Protein AF-A0A210VIX6-F1 (afdb_monomer)

Secondary structure (DSSP, 8-state):
-------HHHHHHHHHHHTTS--S-EEE--TT--SS-PEEEETTEEEPPTT--HHHHHHHHHHHHTT-S-EEE--GGGS-HHHHHHHHHHHTT--HHHHHHHTTS-HHHHHHHHHHHHHHTT-TTS-HHHHHHHHHHHHHHHHHTS-HHHHHHHHHHHHHHHHHHHHHHHH-

Mean predicted aligned error: 4.29 Å

Organism: Klebsiella pneumoniae (NCBI:txid573)

Structure (mmCIF, N/CA/C/O backbone):
data_AF-A0A210VIX6-F1
#
_entry.id   AF-A0A210VIX6-F1
#
loop_
_atom_site.group_PDB
_atom_site.id
_atom_site.type_symbol
_atom_site.label_atom_id
_atom_site.label_alt_id
_atom_site.label_comp_id
_atom_site.label_asym_id
_atom_site.label_entity_id
_atom_site.label_seq_id
_atom_site.pdbx_PDB_ins_code
_atom_site.Cartn_x
_atom_site.Cartn_y
_atom_site.Cartn_z
_atom_site.occupancy
_atom_site.B_iso_or_equiv
_atom_site.auth_seq_id
_atom_site.auth_comp_id
_atom_site.auth_asym_id
_atom_site.auth_atom_id
_atom_site.pdbx_PDB_model_num
ATOM 1 N N . MET A 1 1 ? -19.260 -2.501 14.050 1.00 70.94 1 MET A N 1
ATOM 2 C CA . MET A 1 1 ? -19.324 -3.777 13.305 1.00 70.94 1 MET A CA 1
ATOM 3 C C . MET A 1 1 ? -17.903 -4.255 13.064 1.00 70.94 1 MET A C 1
ATOM 5 O O . MET A 1 1 ? -17.103 -3.461 12.588 1.00 70.94 1 MET A O 1
ATOM 9 N N . ILE A 1 2 ? -17.584 -5.499 13.425 1.00 79.56 2 ILE A N 1
ATOM 10 C CA . ILE A 1 2 ? -16.277 -6.121 13.167 1.00 79.56 2 ILE A CA 1
ATOM 11 C C . ILE A 1 2 ? -16.499 -7.191 12.098 1.00 79.56 2 ILE A C 1
ATOM 13 O O . ILE A 1 2 ? -17.392 -8.019 12.250 1.00 79.56 2 ILE A O 1
ATOM 17 N N . ILE A 1 3 ? -15.719 -7.157 11.018 1.00 83.38 3 ILE A N 1
ATOM 18 C CA . ILE A 1 3 ? -15.785 -8.149 9.939 1.00 83.38 3 ILE A CA 1
ATOM 19 C C . ILE A 1 3 ? -14.384 -8.726 9.746 1.00 83.38 3 ILE A C 1
ATOM 21 O O . ILE A 1 3 ? -13.439 -7.980 9.499 1.00 83.38 3 ILE A O 1
ATOM 25 N N . SER A 1 4 ? -14.261 -10.050 9.831 1.00 85.44 4 SER A N 1
ATOM 26 C CA . SER A 1 4 ? -13.036 -10.773 9.479 1.00 85.44 4 SER A CA 1
ATOM 27 C C . SER A 1 4 ? -13.153 -11.317 8.058 1.00 85.44 4 SER A C 1
ATOM 29 O O . SER A 1 4 ? -14.137 -11.977 7.726 1.00 85.44 4 SER A O 1
ATOM 31 N N . ILE A 1 5 ? -12.176 -11.015 7.199 1.00 87.94 5 ILE A N 1
ATOM 32 C CA . ILE A 1 5 ? -12.209 -11.366 5.774 1.00 87.94 5 ILE A CA 1
ATOM 33 C C . ILE A 1 5 ? -10.866 -11.973 5.373 1.00 87.94 5 ILE A C 1
ATOM 35 O O . ILE A 1 5 ? -9.847 -11.287 5.362 1.00 87.94 5 ILE A O 1
ATOM 39 N N . ALA A 1 6 ? -10.868 -13.252 4.991 1.00 87.62 6 ALA A N 1
ATOM 40 C CA . ALA A 1 6 ? -9.658 -13.941 4.539 1.00 87.62 6 ALA A CA 1
ATOM 41 C C . ALA A 1 6 ? -9.309 -13.638 3.069 1.00 87.62 6 ALA A C 1
ATOM 43 O O . ALA A 1 6 ? -8.138 -13.588 2.694 1.00 87.62 6 ALA A O 1
ATOM 44 N N . ASN A 1 7 ? -10.320 -13.436 2.216 1.00 90.62 7 ASN A N 1
ATOM 45 C CA . ASN A 1 7 ? -10.118 -13.198 0.790 1.00 90.62 7 ASN A CA 1
ATOM 46 C C . ASN A 1 7 ? -9.824 -11.715 0.505 1.00 90.62 7 ASN A C 1
ATOM 48 O O . ASN A 1 7 ? -10.633 -10.835 0.801 1.00 90.62 7 ASN A O 1
ATOM 52 N N . LYS A 1 8 ? -8.680 -11.447 -0.132 1.00 85.94 8 LYS A N 1
ATOM 53 C CA . LYS A 1 8 ? -8.229 -10.092 -0.472 1.00 85.94 8 LYS A CA 1
ATOM 54 C C . LYS A 1 8 ? -9.222 -9.330 -1.357 1.00 85.94 8 LYS A C 1
ATOM 56 O O . LYS A 1 8 ? -9.481 -8.162 -1.089 1.00 85.94 8 LYS A O 1
ATOM 61 N N . ASP A 1 9 ? -9.761 -9.951 -2.401 1.00 87.81 9 ASP A N 1
ATOM 62 C CA . ASP A 1 9 ? -10.637 -9.263 -3.358 1.00 87.81 9 ASP A CA 1
ATOM 63 C C . ASP A 1 9 ? -11.981 -8.906 -2.720 1.00 87.81 9 ASP A C 1
ATOM 65 O O . ASP A 1 9 ? -12.507 -7.814 -2.936 1.00 87.81 9 ASP A O 1
ATOM 69 N N . VAL A 1 10 ? -12.509 -9.796 -1.875 1.00 91.44 10 VAL A N 1
ATOM 70 C CA . VAL A 1 10 ? -13.698 -9.523 -1.056 1.00 91.44 10 VAL A CA 1
ATOM 71 C C . VAL A 1 10 ? -13.421 -8.387 -0.072 1.00 91.44 10 VAL A C 1
ATOM 73 O O . VAL A 1 10 ? -14.226 -7.463 0.024 1.00 91.44 10 VAL A O 1
ATOM 76 N N . MET A 1 11 ? -12.264 -8.403 0.600 1.00 91.31 11 MET A N 1
ATOM 77 C CA . MET A 1 11 ? -11.857 -7.337 1.521 1.00 91.31 11 MET A CA 1
ATOM 78 C C . MET A 1 11 ? -11.802 -5.980 0.818 1.00 91.31 11 MET A C 1
ATOM 80 O O . MET A 1 11 ? -12.365 -5.014 1.323 1.00 91.31 11 MET A O 1
ATOM 84 N N . LEU A 1 12 ? -11.204 -5.910 -0.374 1.00 90.31 12 LEU A N 1
ATOM 85 C CA . LEU A 1 12 ? -11.114 -4.668 -1.143 1.00 90.31 12 LEU A CA 1
ATOM 86 C C . LEU A 1 12 ? -12.480 -4.164 -1.617 1.00 90.31 12 LEU A C 1
ATOM 88 O O . LEU A 1 12 ? -12.711 -2.957 -1.599 1.00 90.31 12 LEU A O 1
ATOM 92 N N . LYS A 1 13 ? -13.388 -5.064 -2.018 1.00 90.62 13 LYS A N 1
ATOM 93 C CA . LYS A 1 13 ? -14.766 -4.695 -2.374 1.00 90.62 13 LYS A CA 1
ATOM 94 C C . LYS A 1 13 ? -15.498 -4.105 -1.173 1.00 90.62 13 LYS A C 1
ATOM 96 O O . LYS A 1 13 ? -16.035 -3.009 -1.279 1.00 90.62 13 LYS A O 1
ATOM 101 N N . ILE A 1 14 ? -15.464 -4.792 -0.029 1.00 91.75 14 ILE A N 1
ATOM 102 C CA . ILE A 1 14 ? -16.115 -4.326 1.203 1.00 91.75 14 ILE A CA 1
ATOM 103 C C . ILE A 1 14 ? -15.521 -2.990 1.645 1.00 91.75 14 ILE A C 1
ATOM 105 O O . ILE A 1 14 ? -16.268 -2.045 1.876 1.00 91.75 14 ILE A O 1
ATOM 109 N N . LEU A 1 15 ? -14.192 -2.873 1.693 1.00 92.19 15 LEU A N 1
ATOM 110 C CA . LEU A 1 15 ? -13.522 -1.622 2.036 1.00 92.19 15 LEU A CA 1
ATOM 111 C C . LEU A 1 15 ? -13.936 -0.491 1.088 1.00 92.19 15 LEU A C 1
ATOM 113 O O . LEU A 1 15 ? -14.260 0.600 1.542 1.00 92.19 15 LEU A O 1
ATOM 117 N N . GLY A 1 16 ? -13.979 -0.764 -0.217 1.00 90.62 16 GLY A N 1
ATOM 118 C CA . GLY A 1 16 ? -14.409 0.195 -1.228 1.00 90.62 16 GLY A CA 1
ATOM 119 C C . GLY A 1 16 ? -15.848 0.679 -1.051 1.00 90.62 16 GLY A C 1
ATOM 120 O O . GLY A 1 16 ? -16.105 1.855 -1.289 1.00 90.62 16 GLY A O 1
ATOM 121 N N . GLU A 1 17 ? -16.777 -0.183 -0.633 1.00 90.50 17 GLU A N 1
ATOM 122 C CA . GLU A 1 17 ? -18.155 0.225 -0.328 1.00 90.50 17 GLU A CA 1
ATOM 123 C C . GLU A 1 17 ? -18.245 0.995 0.994 1.00 90.50 17 GLU A C 1
ATOM 125 O O . GLU A 1 17 ? -18.857 2.059 1.038 1.00 90.50 17 GLU A O 1
ATOM 130 N N . VAL A 1 18 ? -17.569 0.529 2.048 1.00 91.44 18 VAL A N 1
ATOM 131 C CA . VAL A 1 18 ? -17.540 1.212 3.353 1.00 91.44 18 VAL A CA 1
ATOM 132 C C . VAL A 1 18 ? -16.924 2.610 3.233 1.00 91.44 18 VAL A C 1
ATOM 134 O O . VAL A 1 18 ? -17.417 3.548 3.849 1.00 91.44 18 VAL A O 1
ATOM 137 N N . MET A 1 19 ? -15.893 2.789 2.404 1.00 89.75 19 MET A N 1
ATOM 138 C CA . MET A 1 19 ? -15.273 4.098 2.159 1.00 89.75 19 MET A CA 1
ATOM 139 C C . MET A 1 19 ? -16.187 5.093 1.429 1.00 89.75 19 MET A C 1
ATOM 141 O O . MET A 1 19 ? -15.951 6.293 1.531 1.00 89.75 19 MET A O 1
ATOM 145 N N . LYS A 1 20 ? -17.209 4.630 0.692 1.00 87.19 20 LYS A N 1
ATOM 146 C CA . LYS A 1 20 ? -18.219 5.510 0.068 1.00 87.19 20 LYS A CA 1
ATOM 147 C C . LYS A 1 20 ? -19.318 5.922 1.042 1.00 87.19 20 LYS A C 1
ATOM 149 O O . LYS A 1 20 ? -20.026 6.892 0.786 1.00 87.19 20 LYS A O 1
ATOM 154 N N . MET A 1 21 ? -19.504 5.158 2.115 1.00 88.31 21 MET A N 1
ATOM 155 C CA . MET A 1 21 ? -20.432 5.513 3.180 1.00 88.31 21 MET A CA 1
ATOM 156 C C . MET A 1 21 ? -19.855 6.679 3.990 1.00 88.31 21 MET A C 1
ATOM 158 O O . MET A 1 21 ? -18.647 6.918 3.988 1.00 88.31 21 MET A O 1
ATOM 162 N N . ASN A 1 22 ? -20.706 7.395 4.727 1.00 84.19 22 ASN A N 1
ATOM 163 C CA . ASN A 1 22 ? -20.281 8.489 5.602 1.00 84.19 22 ASN A CA 1
ATOM 164 C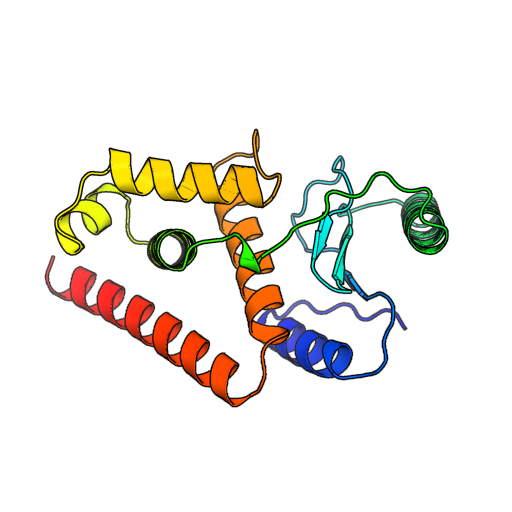 C . ASN A 1 22 ? -19.615 7.959 6.893 1.00 84.19 22 ASN A C 1
ATOM 166 O O . ASN A 1 22 ? -20.108 8.161 8.001 1.00 84.19 22 ASN A O 1
ATOM 170 N N . VAL A 1 23 ? -18.524 7.202 6.744 1.00 87.62 23 VAL A N 1
ATOM 171 C CA . VAL A 1 23 ? -17.783 6.566 7.838 1.00 87.62 23 VAL A CA 1
ATOM 172 C C . VAL A 1 23 ? -16.561 7.408 8.184 1.00 87.62 23 VAL A C 1
ATOM 174 O O . VAL A 1 23 ? -15.664 7.608 7.363 1.00 87.62 23 VAL A O 1
ATOM 177 N N . LEU A 1 24 ? -16.501 7.862 9.438 1.00 88.12 24 LEU A N 1
ATOM 178 C CA . LEU A 1 24 ? -15.444 8.755 9.921 1.00 88.12 24 LEU A CA 1
ATOM 179 C C . LEU A 1 24 ? -14.067 8.087 9.977 1.00 88.12 24 LEU A C 1
ATOM 181 O O . LEU A 1 24 ? -13.070 8.712 9.616 1.00 88.12 24 LEU A O 1
ATOM 185 N N . LYS A 1 25 ? -13.996 6.845 10.473 1.00 92.38 25 LYS A N 1
ATOM 186 C CA . LYS A 1 25 ? -12.744 6.100 10.666 1.00 92.38 25 LYS A CA 1
ATOM 187 C C . LYS A 1 25 ? -12.973 4.611 10.420 1.00 92.38 25 LYS A C 1
ATOM 189 O O . LYS A 1 25 ? -13.912 4.028 10.954 1.00 92.38 25 LYS A O 1
ATOM 194 N N . ILE A 1 26 ? -12.105 4.006 9.618 1.00 94.44 26 ILE A N 1
ATOM 195 C CA . ILE A 1 26 ? -12.099 2.577 9.301 1.00 94.44 26 ILE A CA 1
ATOM 196 C C . ILE A 1 26 ? -10.804 2.003 9.855 1.00 94.44 26 ILE A C 1
ATOM 198 O O . ILE A 1 26 ? -9.731 2.420 9.431 1.00 94.44 26 ILE A O 1
ATOM 202 N N . PHE A 1 27 ? -10.888 1.051 10.777 1.00 93.94 27 PHE A N 1
ATOM 203 C CA . PHE A 1 27 ? -9.715 0.382 11.334 1.00 93.94 27 PHE A CA 1
ATOM 204 C C . PHE A 1 27 ? -9.499 -0.950 10.620 1.00 93.94 27 PHE A C 1
ATOM 206 O O . PHE A 1 27 ? -10.401 -1.784 10.561 1.00 93.94 27 PHE A O 1
ATOM 213 N N . LEU A 1 28 ? -8.308 -1.133 10.059 1.00 93.12 28 LEU A N 1
ATOM 214 C CA . LEU A 1 28 ? -7.871 -2.352 9.397 1.00 93.12 28 LEU A CA 1
ATOM 215 C C . LEU A 1 28 ? -6.733 -2.973 10.195 1.00 93.12 28 LEU A C 1
ATOM 217 O O . LEU A 1 28 ? -5.737 -2.307 10.469 1.00 93.12 28 LEU A O 1
ATOM 221 N N . GLU A 1 29 ? -6.862 -4.260 10.496 1.00 91.19 29 GLU A N 1
ATOM 222 C CA . GLU A 1 29 ? -5.812 -5.091 11.083 1.00 91.19 29 GLU A CA 1
ATOM 223 C C . GLU A 1 29 ? -5.359 -6.122 10.029 1.00 91.19 29 GLU A C 1
ATOM 225 O O . GLU A 1 29 ? -5.957 -7.193 9.905 1.00 91.19 29 GLU A O 1
ATOM 230 N N . PRO A 1 30 ? -4.360 -5.813 9.180 1.00 88.69 30 PRO A N 1
ATOM 231 C CA . PRO A 1 30 ? -3.958 -6.720 8.114 1.00 88.69 30 PRO A CA 1
ATOM 232 C C . PRO A 1 30 ? -3.196 -7.922 8.669 1.00 88.69 30 PRO A C 1
ATOM 234 O O . PRO A 1 30 ? -2.276 -7.784 9.479 1.00 88.69 30 PRO A O 1
ATOM 237 N N . LEU A 1 31 ? -3.498 -9.108 8.139 1.00 82.75 31 LEU A N 1
ATOM 238 C CA . LEU A 1 31 ? -2.718 -10.306 8.425 1.00 82.75 31 LEU A CA 1
ATOM 239 C C . LEU A 1 31 ? -1.245 -10.075 8.037 1.00 82.75 31 LEU A C 1
ATOM 241 O O . LEU A 1 31 ? -0.947 -9.596 6.942 1.00 82.75 31 LEU A O 1
ATOM 245 N N . HIS A 1 32 ? -0.324 -10.441 8.931 1.00 79.06 32 HIS A N 1
ATOM 246 C CA . HIS A 1 32 ? 1.127 -10.236 8.788 1.00 79.06 32 HIS A CA 1
ATOM 247 C C . HIS A 1 32 ? 1.612 -8.780 8.863 1.00 79.06 32 HIS A C 1
ATOM 249 O O . HIS A 1 32 ? 2.792 -8.534 8.596 1.00 79.06 32 HIS A O 1
ATOM 255 N N . TRP A 1 33 ? 0.764 -7.826 9.261 1.00 87.94 33 TRP A N 1
ATOM 256 C CA . TRP A 1 33 ? 1.258 -6.524 9.702 1.00 87.94 33 TRP A CA 1
ATOM 257 C C . TRP A 1 33 ? 2.047 -6.694 11.011 1.00 87.94 33 TRP A C 1
ATOM 259 O O . TRP A 1 33 ? 1.625 -7.453 11.878 1.00 87.94 33 TRP A O 1
ATOM 269 N N . PRO A 1 34 ? 3.221 -6.078 11.187 1.00 84.62 34 PRO A N 1
ATOM 270 C CA . PRO A 1 34 ? 3.946 -6.194 12.451 1.00 84.62 34 PRO A CA 1
ATOM 271 C C . PRO A 1 34 ? 3.16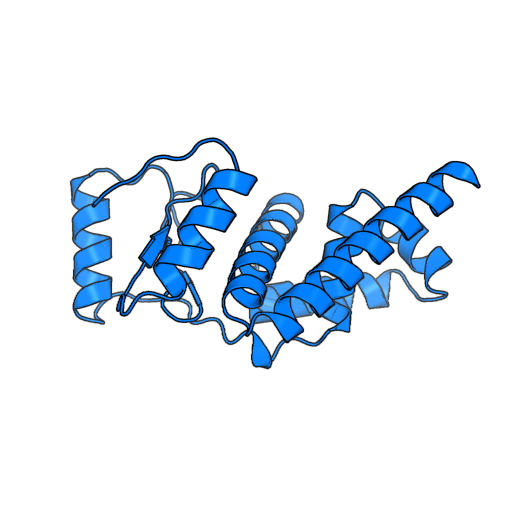1 -5.720 13.680 1.00 84.62 34 PRO A C 1
ATOM 273 O O . PRO A 1 34 ? 2.460 -4.712 13.643 1.00 84.62 34 PRO A O 1
ATOM 276 N N . SER A 1 35 ? 3.325 -6.454 14.784 1.00 79.56 35 SER A N 1
ATOM 277 C CA . SER A 1 35 ? 2.610 -6.241 16.051 1.00 79.56 35 SER A CA 1
ATOM 278 C C . SER A 1 35 ? 3.148 -5.082 16.893 1.00 79.56 35 SER A C 1
ATOM 280 O O . SER A 1 35 ? 2.449 -4.571 17.759 1.00 79.56 35 SER A O 1
ATOM 282 N N . ARG A 1 36 ? 4.393 -4.655 16.654 1.00 75.25 36 ARG A N 1
ATOM 283 C CA . ARG A 1 36 ? 5.042 -3.528 17.344 1.00 75.25 36 ARG A CA 1
ATOM 284 C C . ARG A 1 36 ? 5.261 -2.382 16.368 1.00 75.25 36 ARG A C 1
ATOM 286 O O . ARG A 1 36 ? 6.390 -2.104 15.971 1.00 75.25 36 ARG A O 1
ATOM 293 N N . MET A 1 37 ? 4.169 -1.780 15.918 1.00 81.19 37 MET A N 1
ATOM 294 C CA . MET A 1 37 ? 4.204 -0.668 14.976 1.00 81.19 37 MET A CA 1
ATOM 295 C C . MET A 1 37 ? 3.297 0.473 15.414 1.00 81.19 37 MET A C 1
ATOM 297 O O . MET A 1 37 ? 2.333 0.272 16.145 1.00 81.19 37 MET A O 1
ATOM 301 N N . ASN A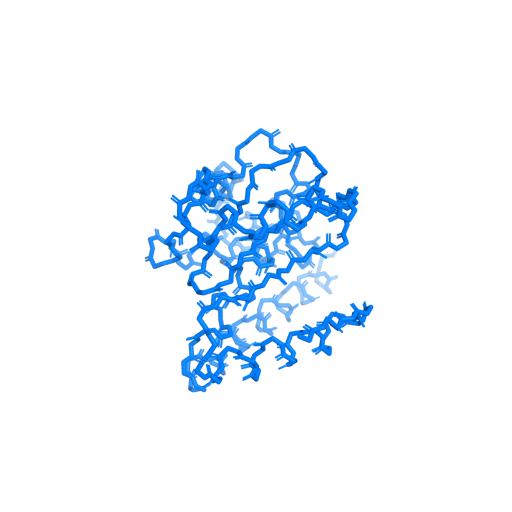 1 38 ? 3.602 1.669 14.918 1.00 87.06 38 ASN A N 1
ATOM 302 C CA . ASN A 1 38 ? 2.676 2.788 15.004 1.00 87.06 38 ASN A CA 1
ATOM 303 C C . ASN A 1 38 ? 1.457 2.527 14.114 1.00 87.06 38 ASN A C 1
ATOM 305 O O . ASN A 1 38 ? 1.527 1.789 13.126 1.00 87.06 38 ASN A O 1
ATOM 309 N N . VAL A 1 39 ? 0.350 3.184 14.441 1.00 93.44 39 VAL A N 1
ATOM 310 C CA . VAL A 1 39 ? -0.825 3.211 13.573 1.00 93.44 39 VAL A CA 1
ATOM 311 C C . VAL A 1 39 ? -0.507 4.074 12.354 1.00 93.44 39 VAL A C 1
ATOM 313 O O . VAL A 1 39 ? 0.023 5.178 12.488 1.00 93.44 39 VAL A O 1
ATOM 316 N N . PHE A 1 40 ? -0.848 3.594 11.162 1.00 95.25 40 PHE A N 1
ATOM 317 C CA . PHE A 1 40 ? -0.750 4.380 9.931 1.00 95.25 40 PHE A CA 1
ATOM 318 C C . PHE A 1 40 ? -2.127 4.894 9.555 1.00 95.25 40 PHE A C 1
ATOM 320 O O . PHE A 1 40 ? -3.107 4.165 9.660 1.00 95.25 40 PHE A O 1
ATOM 327 N N . LYS A 1 41 ? -2.212 6.125 9.063 1.00 95.12 41 LYS A N 1
ATOM 328 C CA . LYS A 1 41 ? -3.459 6.700 8.561 1.00 95.12 41 LYS A CA 1
ATOM 329 C C . LYS A 1 41 ? -3.288 7.143 7.128 1.00 95.12 41 LYS A C 1
ATOM 331 O O . LYS A 1 41 ? -2.378 7.903 6.813 1.00 95.12 41 LYS A O 1
ATOM 336 N N . MET A 1 42 ? -4.230 6.748 6.285 1.00 94.81 42 MET A N 1
ATOM 337 C CA . MET A 1 42 ? -4.379 7.290 4.946 1.00 94.81 42 MET A CA 1
ATOM 338 C C . MET A 1 42 ? -5.862 7.495 4.654 1.00 94.81 42 MET A C 1
ATOM 340 O O . MET A 1 42 ? -6.654 6.558 4.721 1.00 94.81 42 MET A O 1
ATOM 344 N N . HIS A 1 43 ? -6.239 8.735 4.344 1.00 91.50 43 HIS A N 1
ATOM 345 C CA . HIS A 1 43 ? -7.645 9.152 4.301 1.00 91.50 43 HIS A CA 1
ATOM 346 C C . HIS A 1 43 ? -8.346 8.880 5.651 1.00 91.50 43 HIS A C 1
ATOM 348 O O . HIS A 1 43 ? -7.827 9.283 6.695 1.00 91.50 43 HIS A O 1
ATOM 354 N N . ASN A 1 44 ? -9.506 8.220 5.643 1.00 91.50 44 ASN A N 1
ATOM 355 C CA . ASN A 1 44 ? -10.224 7.757 6.834 1.00 91.50 44 ASN A CA 1
ATOM 356 C C . ASN A 1 44 ? -9.835 6.328 7.262 1.00 91.50 44 ASN A C 1
ATOM 358 O O . ASN A 1 44 ? -10.436 5.792 8.190 1.00 91.50 44 ASN A O 1
ATOM 362 N N . VAL A 1 45 ? -8.843 5.707 6.617 1.00 95.50 45 VAL A N 1
ATOM 363 C CA . VAL A 1 45 ? -8.410 4.335 6.908 1.00 95.50 45 VAL A CA 1
ATOM 364 C C . VAL A 1 45 ? -7.195 4.345 7.833 1.00 95.50 45 VAL A C 1
ATOM 366 O O . VAL A 1 45 ? -6.176 4.970 7.537 1.00 95.50 45 VAL A O 1
ATOM 369 N N . TYR A 1 46 ? -7.311 3.626 8.943 1.00 95.75 46 TYR A N 1
ATOM 370 C CA . TYR A 1 46 ? -6.306 3.442 9.980 1.00 95.75 46 TYR A CA 1
ATOM 371 C C . TYR A 1 46 ? -5.819 1.998 9.931 1.00 95.75 46 TYR A C 1
ATOM 373 O O . TYR A 1 46 ? -6.606 1.072 10.101 1.00 95.75 46 TYR A O 1
ATOM 381 N N . ILE A 1 47 ? -4.528 1.798 9.696 1.00 94.94 47 ILE A N 1
ATOM 382 C CA . ILE A 1 47 ? -3.898 0.481 9.712 1.00 94.94 47 ILE A CA 1
ATOM 383 C C . ILE A 1 47 ? -3.258 0.288 11.074 1.00 94.94 47 ILE A C 1
ATOM 385 O O . ILE A 1 47 ? -2.331 1.016 11.437 1.00 94.94 47 ILE A O 1
ATOM 389 N N . VAL A 1 48 ? -3.774 -0.682 11.816 1.00 93.69 48 VAL A N 1
ATOM 390 C CA . VAL A 1 48 ? -3.351 -0.970 13.181 1.00 93.69 48 VAL A CA 1
ATOM 391 C C . VAL A 1 48 ? -2.425 -2.195 13.233 1.00 93.69 48 VAL A C 1
ATOM 393 O O . VAL A 1 48 ? -2.446 -3.026 12.318 1.00 93.69 48 VAL A O 1
ATOM 396 N N . PRO A 1 49 ? -1.597 -2.324 14.284 1.00 91.06 49 PRO A N 1
ATOM 397 C CA . PRO A 1 49 ? -0.779 -3.514 14.508 1.00 91.06 49 PRO A CA 1
ATOM 398 C C . PRO A 1 49 ? -1.589 -4.811 14.561 1.00 91.06 49 PRO A C 1
ATOM 400 O O . PRO A 1 49 ? -2.676 -4.845 15.126 1.00 91.06 49 PRO A O 1
ATOM 403 N N . TYR A 1 50 ? -1.038 -5.895 14.015 1.00 89.62 50 TYR A N 1
ATOM 404 C CA . TYR A 1 50 ? -1.664 -7.217 14.102 1.00 89.62 50 TYR A CA 1
ATOM 405 C C . TYR A 1 50 ? -1.412 -7.869 15.467 1.00 89.62 50 TYR A C 1
ATOM 407 O O . TYR A 1 50 ? -0.350 -7.669 16.065 1.00 89.62 50 TYR A O 1
ATOM 415 N N . ARG A 1 51 ? -2.328 -8.744 15.902 1.00 87.19 51 ARG A N 1
ATOM 416 C CA . ARG A 1 51 ? -2.221 -9.551 17.136 1.00 87.19 51 ARG A CA 1
ATOM 417 C C . ARG A 1 51 ? -2.141 -8.701 18.398 1.00 87.19 51 ARG A C 1
ATOM 419 O O . ARG A 1 51 ? -1.497 -9.095 19.374 1.00 87.19 51 ARG A O 1
ATOM 426 N N . MET A 1 52 ? -2.797 -7.547 18.399 1.00 88.19 52 MET A N 1
ATOM 427 C CA . MET A 1 52 ? -3.015 -6.834 19.651 1.00 88.19 52 MET A CA 1
ATOM 428 C C . MET A 1 52 ? -3.935 -7.659 20.552 1.00 88.19 52 MET A C 1
ATOM 430 O O . MET A 1 52 ? -4.882 -8.297 20.089 1.00 88.19 52 MET A O 1
ATOM 434 N N . LYS A 1 53 ? -3.667 -7.645 21.862 1.00 89.25 53 LYS A N 1
ATOM 435 C CA . LYS A 1 53 ? -4.661 -8.125 22.829 1.00 89.25 53 LYS A CA 1
ATOM 436 C C . LYS A 1 53 ? -5.901 -7.235 22.725 1.00 89.25 53 LYS A C 1
ATOM 438 O O . LYS A 1 53 ? -5.762 -6.046 22.453 1.00 89.25 53 LYS A O 1
ATOM 443 N N . LEU A 1 54 ? -7.087 -7.780 22.995 1.00 87.75 54 LEU A N 1
ATOM 444 C CA . LEU A 1 54 ? -8.349 -7.043 22.849 1.00 87.75 54 LEU A CA 1
ATOM 445 C C . LEU A 1 54 ? -8.326 -5.680 23.564 1.00 87.75 54 LEU A C 1
ATOM 447 O O . LEU A 1 54 ? -8.675 -4.677 22.953 1.00 87.75 54 LEU A O 1
ATOM 451 N N . ASN A 1 55 ? -7.835 -5.628 24.805 1.00 91.38 55 ASN A N 1
ATOM 452 C CA . ASN A 1 55 ? -7.739 -4.375 25.563 1.00 91.38 55 ASN A CA 1
ATOM 453 C C . ASN A 1 55 ? -6.832 -3.352 24.862 1.00 91.38 55 ASN A C 1
ATOM 455 O O . ASN A 1 55 ? -7.233 -2.215 24.663 1.00 91.38 55 ASN A O 1
ATOM 459 N N . GLN A 1 56 ? -5.660 -3.782 24.382 1.00 89.94 56 GLN A N 1
ATOM 460 C CA . GLN A 1 56 ? -4.735 -2.917 23.638 1.00 89.94 56 GLN A CA 1
ATOM 461 C C . GLN A 1 56 ? -5.333 -2.439 22.309 1.00 89.94 56 GLN A C 1
ATOM 463 O O . GLN A 1 56 ? -5.103 -1.305 21.893 1.00 89.94 56 GLN A O 1
ATOM 468 N N . PHE A 1 57 ? -6.102 -3.294 21.631 1.00 89.12 57 PHE A N 1
ATOM 469 C CA . PHE A 1 57 ? -6.809 -2.933 20.404 1.00 89.12 57 PHE A CA 1
ATOM 470 C C . PHE A 1 57 ? -7.866 -1.853 20.673 1.00 89.12 57 PHE A C 1
ATOM 472 O O . PHE A 1 57 ? -7.911 -0.858 19.950 1.00 89.12 57 PHE A O 1
ATOM 479 N N . ILE A 1 58 ? -8.663 -2.013 21.736 1.00 89.94 58 ILE A N 1
ATOM 480 C CA . ILE A 1 58 ? -9.663 -1.025 22.168 1.00 89.94 58 ILE A CA 1
ATOM 481 C C . ILE A 1 58 ? -8.979 0.296 22.537 1.00 89.94 58 ILE A C 1
ATOM 483 O O . ILE A 1 58 ? -9.320 1.323 21.957 1.00 89.94 58 ILE A O 1
ATOM 487 N N . GLU A 1 59 ? -7.949 0.263 23.387 1.00 91.50 59 GLU A N 1
ATOM 488 C CA . GLU A 1 59 ? -7.166 1.445 23.782 1.00 91.50 59 GLU A CA 1
ATOM 489 C C . GLU A 1 59 ? -6.572 2.176 22.566 1.00 91.50 59 GLU A C 1
ATOM 491 O O . GLU A 1 59 ? -6.574 3.408 22.491 1.00 91.50 59 GLU A O 1
ATOM 496 N N . THR A 1 60 ? -6.090 1.424 21.572 1.00 91.44 60 THR A N 1
ATOM 497 C CA . THR A 1 60 ? -5.545 1.987 20.328 1.00 91.44 60 THR A CA 1
ATOM 498 C C . THR A 1 60 ? -6.630 2.689 19.515 1.00 91.44 60 THR A C 1
ATOM 500 O O . THR A 1 60 ? -6.407 3.799 19.019 1.00 91.44 60 THR A O 1
ATOM 503 N N . ILE A 1 61 ? -7.810 2.073 19.381 1.00 91.69 61 ILE A N 1
ATOM 504 C CA . ILE A 1 61 ? -8.958 2.678 18.698 1.00 91.69 61 ILE A CA 1
ATOM 505 C C . ILE A 1 61 ? -9.390 3.948 19.427 1.00 91.69 61 ILE A C 1
ATOM 507 O O . ILE A 1 61 ? -9.507 4.988 18.783 1.00 91.69 61 ILE A O 1
ATOM 511 N N . GLU A 1 62 ? -9.579 3.897 20.745 1.00 91.81 62 GLU A N 1
ATOM 512 C CA . GLU A 1 62 ? -9.997 5.041 21.562 1.00 91.81 62 GLU A CA 1
ATOM 513 C C . GLU A 1 62 ? -9.003 6.198 21.453 1.00 91.81 62 GLU A C 1
ATOM 515 O O . GLU A 1 62 ? -9.388 7.332 21.161 1.00 91.81 62 GLU A O 1
ATOM 520 N N . SER A 1 63 ? -7.707 5.903 21.544 1.00 91.56 63 SER A N 1
ATOM 521 C CA . SER A 1 63 ? -6.646 6.897 21.369 1.00 91.56 63 SER A CA 1
ATOM 522 C C . SER A 1 63 ? -6.671 7.526 19.970 1.00 91.56 63 SER A C 1
ATOM 524 O O . SER A 1 63 ? -6.480 8.735 19.819 1.00 91.56 63 SER A O 1
ATOM 526 N N . CYS A 1 64 ? -6.953 6.745 18.922 1.00 92.31 64 CYS A N 1
ATOM 527 C CA . CYS A 1 64 ? -7.148 7.267 17.565 1.00 92.31 64 CYS A CA 1
ATOM 528 C C . CYS A 1 64 ? -8.454 8.068 17.424 1.00 92.31 64 CYS A C 1
ATOM 530 O O . CYS A 1 64 ? -8.526 9.010 16.623 1.00 92.31 64 CYS A O 1
ATOM 532 N N . MET A 1 65 ? -9.502 7.703 18.168 1.00 89.06 65 MET A N 1
ATOM 533 C CA . MET A 1 65 ? -10.778 8.416 18.205 1.00 89.06 65 MET A CA 1
ATOM 534 C C . MET A 1 65 ? -10.606 9.809 18.811 1.00 89.06 65 MET A C 1
ATOM 536 O O . MET A 1 65 ? -11.025 10.776 18.176 1.00 89.06 65 MET A O 1
ATOM 540 N N . LEU A 1 66 ? -9.896 9.894 19.938 1.00 88.56 66 LEU A N 1
ATOM 541 C CA . LEU A 1 66 ? -9.601 11.112 20.698 1.00 88.56 66 LEU A CA 1
ATOM 542 C C . LEU A 1 66 ? -8.435 11.946 20.135 1.00 88.56 66 LEU A C 1
ATOM 544 O O . LEU A 1 66 ? -8.101 12.981 20.697 1.00 88.56 66 LEU A O 1
ATOM 548 N N . ALA A 1 67 ? -7.811 11.507 19.034 1.00 83.25 67 ALA A N 1
ATOM 549 C CA . ALA A 1 67 ? -6.617 12.130 18.445 1.00 83.25 67 ALA A CA 1
ATOM 550 C C . ALA A 1 67 ? -5.407 12.217 19.404 1.00 83.25 67 ALA A C 1
ATOM 552 O O . ALA A 1 67 ? -4.541 13.071 19.242 1.00 83.25 67 ALA A O 1
ATOM 553 N N . LEU A 1 68 ? -5.334 11.295 20.368 1.00 78.19 68 LEU A N 1
ATOM 554 C CA . LEU A 1 68 ? -4.238 11.158 21.331 1.00 78.19 68 LEU A CA 1
ATOM 555 C C . LEU A 1 68 ? -3.137 10.209 20.834 1.00 78.19 68 LEU A C 1
ATOM 557 O O . LEU A 1 68 ? -1.998 10.278 21.289 1.00 78.19 68 LEU A O 1
ATOM 561 N N . ALA A 1 69 ? -3.463 9.309 19.902 1.00 77.75 69 ALA A N 1
ATOM 562 C CA . ALA A 1 69 ? -2.498 8.367 19.346 1.00 77.75 69 ALA A CA 1
ATOM 563 C C . ALA A 1 69 ? -1.461 9.062 18.447 1.00 77.75 69 ALA A C 1
ATOM 565 O O . ALA A 1 69 ? -1.807 9.870 17.582 1.00 77.75 69 ALA A O 1
ATOM 566 N N . SER A 1 70 ? -0.196 8.650 18.569 1.00 83.88 70 SER A N 1
ATOM 567 C CA . SER A 1 70 ? 0.830 8.962 17.571 1.00 83.88 70 SER A CA 1
ATOM 568 C C . SER A 1 70 ? 0.572 8.140 16.307 1.00 83.88 70 SER A C 1
ATOM 570 O O . SER A 1 70 ? 0.747 6.919 16.286 1.00 83.88 70 SER A O 1
ATOM 572 N N . VAL A 1 71 ? 0.100 8.809 15.257 1.00 91.44 71 VAL A N 1
ATOM 573 C CA . VAL A 1 71 ? -0.286 8.183 13.989 1.00 91.44 71 VAL A CA 1
ATOM 574 C C . VAL A 1 71 ? 0.626 8.671 12.870 1.00 91.44 71 VAL A C 1
ATOM 576 O O . VAL A 1 71 ? 0.802 9.873 12.669 1.00 91.44 71 VAL A O 1
ATOM 579 N N . ILE A 1 72 ? 1.154 7.740 12.078 1.00 93.00 72 ILE A N 1
ATOM 580 C CA . ILE A 1 72 ? 1.901 8.058 10.860 1.00 93.00 72 ILE A CA 1
ATOM 581 C C . ILE A 1 72 ? 0.896 8.428 9.768 1.00 93.00 72 ILE A C 1
ATOM 583 O O . ILE A 1 72 ? 0.233 7.568 9.186 1.00 93.00 72 ILE A O 1
ATOM 587 N N . SER A 1 73 ? 0.767 9.726 9.500 1.00 93.31 73 SER A N 1
ATOM 588 C CA . SER A 1 73 ? -0.129 10.246 8.466 1.00 93.31 73 SER A CA 1
ATOM 589 C C . SER A 1 73 ? 0.520 10.167 7.085 1.00 93.31 73 SER A C 1
ATOM 591 O O . SER A 1 73 ? 1.561 10.775 6.832 1.00 93.31 73 SER A O 1
ATOM 593 N N . ILE A 1 74 ? -0.117 9.439 6.174 1.00 95.75 74 ILE A N 1
ATOM 594 C CA . ILE A 1 74 ? 0.316 9.264 4.791 1.00 95.75 74 ILE A CA 1
ATOM 595 C C . ILE A 1 74 ? -0.484 10.202 3.892 1.00 95.75 74 ILE A C 1
ATOM 597 O O . ILE A 1 74 ? -1.716 10.170 3.863 1.00 95.75 74 ILE A O 1
ATOM 601 N N . ASN A 1 75 ? 0.230 10.991 3.088 1.00 94.62 75 ASN A N 1
ATOM 602 C CA . ASN A 1 75 ? -0.361 11.783 2.017 1.00 94.62 75 ASN A CA 1
ATOM 603 C C . ASN A 1 75 ? -0.039 11.149 0.651 1.00 94.62 75 ASN A C 1
ATOM 605 O O . ASN A 1 75 ? 1.049 11.383 0.113 1.00 94.62 75 ASN A O 1
ATOM 609 N N . PRO A 1 76 ? -0.969 10.374 0.065 1.00 92.75 76 PRO A N 1
ATOM 610 C CA . PRO A 1 76 ? -0.695 9.653 -1.168 1.00 92.75 76 PRO A CA 1
ATOM 611 C C . PRO A 1 76 ? -0.617 10.562 -2.401 1.00 92.75 76 PRO A C 1
ATOM 613 O O . PRO A 1 76 ? -0.028 10.164 -3.402 1.00 92.75 76 PRO A O 1
ATOM 616 N N . GLU A 1 77 ? -1.122 11.799 -2.337 1.00 92.19 77 GLU A N 1
ATOM 617 C CA . GLU A 1 77 ? -1.029 12.750 -3.455 1.00 92.19 77 GLU A CA 1
ATOM 618 C C . GLU A 1 77 ? 0.401 13.289 -3.655 1.00 92.19 77 GLU A C 1
ATOM 620 O O . GLU A 1 77 ? 0.725 13.811 -4.717 1.00 92.19 77 GLU A O 1
ATOM 625 N N . LYS A 1 78 ? 1.297 13.128 -2.667 1.00 94.06 78 LYS A N 1
ATOM 626 C CA . LYS A 1 78 ? 2.730 13.469 -2.795 1.00 94.06 78 LYS A CA 1
ATOM 627 C C . LYS A 1 78 ? 3.560 12.367 -3.475 1.00 94.06 78 LYS A C 1
ATOM 629 O O . LYS A 1 78 ? 4.776 12.517 -3.664 1.00 94.06 78 LYS A O 1
ATOM 634 N N . ILE A 1 79 ? 2.937 11.239 -3.809 1.00 96.19 79 ILE A N 1
ATOM 635 C CA . ILE A 1 79 ? 3.606 10.083 -4.404 1.00 96.19 79 ILE A CA 1
ATOM 636 C C . ILE A 1 79 ? 3.484 10.159 -5.927 1.00 96.19 79 ILE A C 1
ATOM 638 O O . ILE A 1 79 ? 2.401 10.312 -6.486 1.00 96.19 79 ILE A O 1
ATOM 642 N N . ARG A 1 80 ? 4.621 10.059 -6.617 1.00 95.25 80 ARG A N 1
ATOM 643 C CA . ARG A 1 80 ? 4.694 10.133 -8.078 1.00 95.25 80 ARG A CA 1
ATOM 644 C C . ARG A 1 80 ? 4.188 8.827 -8.687 1.00 95.25 80 ARG A C 1
ATOM 646 O O . ARG A 1 80 ? 4.485 7.742 -8.194 1.00 95.25 80 ARG A O 1
ATOM 653 N N . GLY A 1 81 ? 3.531 8.908 -9.844 1.00 93.06 81 GLY A N 1
ATOM 654 C CA . GLY A 1 81 ? 3.088 7.714 -10.580 1.00 93.06 81 GLY A CA 1
ATOM 655 C C . GLY A 1 81 ? 4.228 6.749 -10.943 1.00 93.06 81 GLY A C 1
ATOM 656 O O . GLY A 1 81 ? 4.027 5.536 -10.989 1.00 93.06 81 GLY A O 1
ATOM 657 N N . SER A 1 82 ? 5.450 7.255 -11.136 1.00 93.94 82 SER A N 1
ATOM 658 C CA . SER A 1 82 ? 6.644 6.431 -11.377 1.00 93.94 82 SER A CA 1
ATOM 659 C C . SER A 1 82 ? 7.089 5.621 -10.151 1.00 93.94 82 SER A C 1
ATOM 661 O O . SER A 1 82 ? 7.653 4.539 -10.309 1.00 93.94 82 SER A O 1
ATOM 663 N N . GLU A 1 83 ? 6.820 6.105 -8.936 1.00 96.75 83 GLU A N 1
ATOM 664 C CA . GLU A 1 83 ? 7.086 5.385 -7.685 1.00 96.75 83 GLU A CA 1
ATOM 665 C C . GLU A 1 83 ? 6.082 4.237 -7.522 1.00 96.75 83 GLU A C 1
ATOM 667 O O . GLU A 1 83 ? 6.486 3.089 -7.328 1.00 96.75 83 GLU A O 1
ATOM 672 N N . TRP A 1 84 ? 4.789 4.519 -7.730 1.00 96.00 84 TRP A N 1
ATOM 673 C CA . TRP A 1 84 ? 3.736 3.501 -7.721 1.00 96.00 84 TRP A CA 1
ATOM 674 C C . TRP A 1 84 ? 3.950 2.418 -8.776 1.00 96.00 84 TRP A C 1
ATOM 676 O O . TRP A 1 84 ? 3.935 1.233 -8.456 1.00 96.00 84 TRP A O 1
ATOM 686 N N . SER A 1 85 ? 4.188 2.810 -10.028 1.00 94.94 85 SER A N 1
ATOM 687 C CA . SER A 1 85 ? 4.388 1.854 -11.124 1.00 94.94 85 SER A CA 1
ATOM 688 C C . SER A 1 85 ? 5.610 0.966 -10.911 1.00 94.94 85 SER A C 1
ATOM 690 O O . SER A 1 85 ? 5.512 -0.236 -11.132 1.00 94.94 85 SER A O 1
ATOM 692 N N . THR A 1 86 ? 6.731 1.513 -10.420 1.00 96.25 86 THR A N 1
ATOM 693 C CA . THR A 1 86 ? 7.920 0.702 -10.102 1.00 96.25 86 THR A CA 1
ATOM 694 C C . THR A 1 86 ? 7.581 -0.369 -9.062 1.00 96.25 86 THR A C 1
ATOM 696 O O . THR A 1 86 ? 7.904 -1.534 -9.265 1.00 96.25 86 THR A O 1
ATOM 699 N N . MET A 1 87 ? 6.865 -0.010 -7.990 1.00 96.31 87 MET A N 1
ATOM 700 C CA . MET A 1 87 ? 6.403 -0.979 -6.991 1.00 96.31 87 MET A CA 1
ATOM 701 C C . MET A 1 87 ? 5.470 -2.041 -7.592 1.00 96.31 87 MET A C 1
ATOM 703 O O . MET A 1 87 ? 5.650 -3.222 -7.309 1.00 96.31 87 MET A O 1
ATOM 707 N N . LEU A 1 88 ? 4.518 -1.652 -8.447 1.00 96.06 88 LEU A N 1
ATOM 708 C CA . LEU A 1 88 ? 3.579 -2.585 -9.081 1.00 96.06 88 LEU A CA 1
ATOM 709 C C . LEU A 1 88 ? 4.275 -3.598 -9.994 1.00 96.06 88 LEU A C 1
ATOM 711 O O . LEU A 1 88 ? 3.906 -4.773 -9.988 1.00 96.06 88 LEU A O 1
ATOM 715 N N . TYR A 1 89 ? 5.291 -3.165 -10.745 1.00 96.00 89 TYR A N 1
ATOM 716 C CA . TYR A 1 89 ? 6.130 -4.072 -11.523 1.00 96.00 89 TYR A CA 1
ATOM 717 C C . TYR A 1 89 ? 6.789 -5.106 -10.609 1.00 96.00 89 TYR A C 1
ATOM 719 O O . TYR A 1 89 ? 6.586 -6.301 -10.805 1.00 96.00 89 TYR A O 1
ATOM 727 N N . LEU A 1 90 ? 7.494 -4.662 -9.564 1.00 95.00 90 LEU A N 1
ATOM 728 C CA . LEU A 1 90 ? 8.180 -5.562 -8.627 1.00 95.00 90 LEU A CA 1
ATOM 729 C C . LEU A 1 90 ? 7.214 -6.521 -7.916 1.00 95.00 90 LEU A C 1
ATOM 731 O O . LEU A 1 90 ? 7.503 -7.706 -7.779 1.00 95.00 90 LEU A O 1
ATOM 735 N N . MET A 1 91 ? 6.033 -6.038 -7.523 1.00 93.94 91 MET A N 1
ATOM 736 C CA . MET A 1 91 ? 4.965 -6.866 -6.950 1.00 93.94 91 MET A CA 1
ATOM 737 C C . MET A 1 91 ? 4.403 -7.902 -7.930 1.00 93.94 91 MET A C 1
ATOM 739 O O . MET A 1 91 ? 3.830 -8.895 -7.489 1.00 93.94 91 MET A O 1
ATOM 743 N N . SER A 1 92 ? 4.571 -7.690 -9.237 1.00 92.25 92 SER A N 1
ATOM 744 C CA . SER A 1 92 ? 4.191 -8.643 -10.288 1.00 92.25 92 SER A CA 1
ATOM 745 C C . SER A 1 92 ? 5.266 -9.710 -10.544 1.00 92.25 92 SER A C 1
ATOM 747 O O . SER A 1 92 ? 5.095 -10.535 -11.436 1.00 92.25 92 SER A O 1
ATOM 749 N N . GLY A 1 93 ? 6.361 -9.712 -9.772 1.00 91.00 93 GLY A N 1
ATOM 750 C CA . GLY A 1 93 ? 7.381 -10.766 -9.784 1.00 91.00 93 GLY A CA 1
ATOM 751 C C . GLY A 1 93 ? 8.601 -10.493 -10.664 1.00 91.00 93 GLY A C 1
ATOM 752 O O . GLY A 1 93 ? 9.507 -11.322 -10.705 1.00 91.00 93 GLY A O 1
ATOM 753 N N . ILE A 1 94 ? 8.672 -9.344 -11.344 1.00 94.12 94 ILE A N 1
ATOM 754 C CA . ILE A 1 94 ? 9.867 -8.966 -12.109 1.00 94.12 94 ILE A CA 1
ATOM 755 C C . ILE A 1 94 ? 10.965 -8.459 -11.162 1.00 94.12 94 ILE A C 1
ATOM 757 O O . ILE A 1 94 ? 10.702 -7.698 -10.228 1.00 94.12 94 ILE A O 1
ATOM 761 N N . SER A 1 95 ? 12.213 -8.865 -11.393 1.00 92.88 95 SER A N 1
ATOM 762 C CA . SER A 1 95 ? 13.355 -8.362 -10.618 1.00 92.88 95 SER A CA 1
ATOM 763 C C . SER A 1 95 ? 13.726 -6.927 -11.011 1.00 92.88 95 SER A C 1
ATOM 765 O O . SER A 1 95 ? 13.433 -6.476 -12.119 1.00 92.88 95 SER A O 1
ATOM 767 N N . ASN A 1 96 ? 14.448 -6.215 -10.136 1.00 93.62 96 ASN A N 1
ATOM 768 C CA . ASN A 1 96 ? 14.992 -4.886 -10.455 1.00 93.62 96 ASN A CA 1
ATOM 769 C C . ASN A 1 96 ? 15.837 -4.894 -11.736 1.00 93.62 96 ASN A C 1
ATOM 771 O O . ASN A 1 96 ? 15.708 -3.984 -12.548 1.00 93.62 96 ASN A O 1
ATOM 775 N N . ARG A 1 97 ? 16.665 -5.927 -11.932 1.00 94.94 97 ARG A N 1
ATOM 776 C CA . ARG A 1 97 ? 17.526 -6.076 -13.111 1.00 94.94 97 ARG A CA 1
ATOM 777 C C . ARG A 1 97 ? 16.722 -6.210 -14.400 1.00 94.94 97 ARG A C 1
ATOM 779 O O . ARG A 1 97 ? 16.969 -5.494 -15.366 1.00 94.94 97 ARG A O 1
ATOM 786 N N . GLN A 1 98 ? 15.731 -7.099 -14.401 1.00 95.19 98 GLN A N 1
ATOM 787 C CA . GLN A 1 98 ? 14.846 -7.291 -15.552 1.00 95.19 98 GLN A CA 1
ATOM 788 C C . GLN A 1 98 ? 14.031 -6.027 -15.840 1.00 95.19 98 GLN A C 1
ATOM 790 O O . GLN A 1 98 ? 13.933 -5.601 -16.987 1.00 95.19 98 GLN A O 1
ATOM 795 N N . LEU A 1 99 ? 13.504 -5.378 -14.799 1.00 95.44 99 LEU A N 1
ATOM 796 C CA . LEU A 1 99 ? 12.751 -4.137 -14.948 1.00 95.44 99 LEU A CA 1
ATOM 797 C C . LEU A 1 99 ? 13.619 -2.990 -15.481 1.00 95.44 99 LEU A C 1
ATOM 799 O O . LEU A 1 99 ? 13.151 -2.194 -16.294 1.00 95.44 99 LEU A O 1
ATOM 803 N N . ALA A 1 100 ? 14.878 -2.907 -15.044 1.00 95.81 100 ALA A N 1
ATOM 804 C CA . ALA A 1 100 ? 15.837 -1.918 -15.524 1.00 95.81 100 ALA A CA 1
ATOM 805 C C . ALA A 1 100 ? 16.058 -2.067 -17.032 1.00 95.81 100 ALA A C 1
ATOM 807 O O . ALA A 1 100 ? 15.965 -1.082 -17.764 1.00 95.81 100 ALA A O 1
ATOM 808 N N . TYR A 1 101 ? 16.244 -3.303 -17.500 1.00 94.44 101 TYR A N 1
ATOM 809 C CA . TYR A 1 101 ? 16.356 -3.605 -18.924 1.00 94.44 101 TYR A CA 1
ATOM 810 C C . TYR A 1 101 ? 15.067 -3.258 -19.682 1.00 94.44 101 TYR A C 1
ATOM 812 O O . TYR A 1 101 ? 15.105 -2.514 -20.662 1.00 94.44 101 TYR A O 1
ATOM 820 N N . MET A 1 102 ? 13.917 -3.730 -19.190 1.00 92.25 102 MET A N 1
ATOM 821 C CA . MET A 1 102 ? 12.611 -3.521 -19.821 1.00 92.25 102 MET A CA 1
ATOM 822 C C . MET A 1 102 ? 12.280 -2.031 -19.998 1.00 92.25 102 MET A C 1
ATOM 824 O O . MET A 1 102 ? 11.743 -1.628 -21.028 1.00 92.25 102 MET A O 1
ATOM 828 N N . LEU A 1 103 ? 12.614 -1.199 -19.008 1.00 91.38 103 LEU A N 1
ATOM 829 C CA . LEU A 1 103 ? 12.348 0.242 -19.025 1.00 91.38 103 LEU A CA 1
ATOM 830 C C . LEU A 1 103 ? 13.524 1.081 -19.548 1.00 91.38 103 LEU A C 1
ATOM 832 O O . LEU A 1 103 ? 13.455 2.308 -19.465 1.00 91.38 103 LEU A O 1
ATOM 836 N N . LYS A 1 104 ? 14.599 0.448 -20.043 1.00 94.19 104 LYS A N 1
ATOM 837 C CA . LYS A 1 104 ? 15.842 1.113 -20.478 1.00 94.19 104 LYS A CA 1
ATOM 838 C C . LYS A 1 104 ? 16.337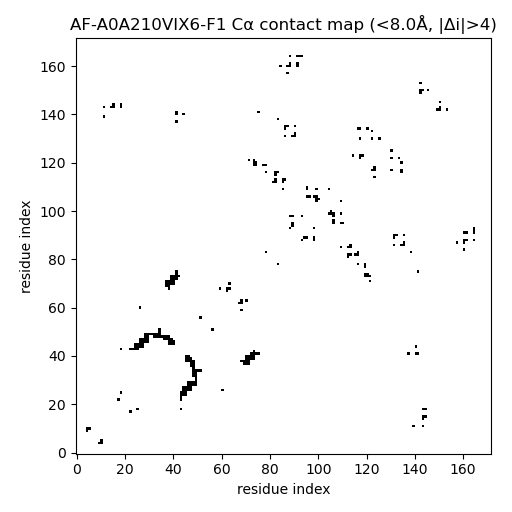 2.142 -19.449 1.00 94.19 104 LYS A C 1
ATOM 840 O O . LYS A 1 104 ? 16.581 3.306 -19.755 1.00 94.19 104 LYS A O 1
ATOM 845 N N . THR A 1 105 ? 16.434 1.718 -18.192 1.00 95.81 105 THR A N 1
ATOM 846 C CA . THR A 1 105 ? 16.848 2.551 -17.055 1.00 95.81 105 THR A CA 1
ATOM 847 C C . THR A 1 105 ? 17.853 1.811 -16.168 1.00 95.81 105 THR A C 1
ATOM 849 O O . THR A 1 105 ? 18.203 0.669 -16.445 1.00 95.81 105 THR A O 1
ATOM 852 N N . SER A 1 106 ? 18.342 2.447 -15.099 1.00 96.56 106 SER A N 1
ATOM 853 C CA . SER A 1 106 ? 19.291 1.817 -14.171 1.00 96.56 106 SER A CA 1
ATOM 854 C C . SER A 1 106 ? 18.591 1.182 -12.963 1.00 96.56 106 SER A C 1
ATOM 856 O O . SER A 1 106 ? 17.604 1.714 -12.445 1.00 96.56 106 SER A O 1
ATOM 858 N N . GLU A 1 107 ? 19.153 0.091 -12.433 1.00 97.25 107 GLU A N 1
ATOM 859 C CA . GLU A 1 107 ? 18.687 -0.519 -11.176 1.00 97.25 107 GLU A CA 1
ATOM 860 C C . GLU A 1 107 ? 18.754 0.456 -9.990 1.00 97.25 107 GLU A C 1
ATOM 862 O O . GLU A 1 107 ? 17.908 0.417 -9.090 1.00 97.25 107 GLU A O 1
ATOM 867 N N . LYS A 1 108 ? 19.729 1.377 -10.007 1.00 96.69 108 LYS A N 1
ATOM 868 C CA . LYS A 1 108 ? 19.871 2.443 -9.006 1.00 96.69 108 LYS A CA 1
ATOM 869 C C . LYS A 1 108 ? 18.679 3.398 -9.048 1.00 96.69 108 LYS A C 1
ATOM 871 O O . LYS A 1 108 ? 18.143 3.748 -7.999 1.00 96.69 108 LYS A O 1
ATOM 876 N N . THR A 1 109 ? 18.222 3.778 -10.241 1.00 96.50 109 THR A N 1
ATOM 877 C CA . THR A 1 109 ? 17.032 4.622 -10.424 1.00 96.50 109 THR A CA 1
ATOM 878 C C . THR A 1 109 ? 15.778 3.935 -9.885 1.00 96.50 109 THR A C 1
ATOM 880 O O . THR A 1 109 ? 15.001 4.567 -9.169 1.00 96.50 109 THR A O 1
ATOM 883 N N . LEU A 1 110 ? 15.585 2.646 -10.182 1.00 96.44 110 LEU A N 1
ATOM 884 C CA . LEU A 1 110 ? 14.439 1.876 -9.683 1.00 96.44 110 LEU A CA 1
ATOM 885 C C . LEU A 1 110 ? 14.472 1.735 -8.159 1.00 96.44 110 LEU A C 1
ATOM 887 O O . LEU A 1 110 ? 13.480 2.021 -7.490 1.00 96.44 110 LEU A O 1
ATOM 891 N N . SER A 1 111 ? 15.635 1.394 -7.604 1.00 95.06 111 SER A N 1
ATOM 892 C CA . SER A 1 111 ? 15.840 1.310 -6.156 1.00 95.06 111 SER A CA 1
ATOM 893 C C . SER A 1 111 ? 15.569 2.651 -5.470 1.00 95.06 111 SER A C 1
ATOM 895 O O . SER A 1 111 ? 14.891 2.692 -4.447 1.00 95.06 111 SER A O 1
ATOM 897 N N . GLY A 1 112 ? 16.016 3.761 -6.067 1.00 96.44 112 GLY A N 1
ATOM 898 C CA . GLY A 1 112 ? 15.719 5.110 -5.584 1.00 96.44 112 GLY A CA 1
ATOM 899 C C . GLY A 1 112 ? 14.218 5.411 -5.545 1.00 96.44 112 GLY A C 1
ATOM 900 O O . GLY A 1 112 ? 13.732 5.955 -4.559 1.00 96.44 112 GLY A O 1
ATOM 901 N N . ARG A 1 113 ? 13.455 5.001 -6.569 1.00 96.75 113 ARG A N 1
ATOM 902 C CA . ARG A 1 113 ? 11.988 5.166 -6.593 1.00 96.75 113 ARG A CA 1
ATOM 903 C C . ARG A 1 113 ? 11.300 4.376 -5.478 1.00 96.75 113 ARG A C 1
ATOM 905 O O . ARG A 1 113 ? 10.426 4.923 -4.812 1.00 96.75 113 ARG A O 1
ATOM 912 N N . VAL A 1 114 ? 11.701 3.124 -5.253 1.00 96.31 114 VAL A N 1
ATOM 913 C CA . VAL A 1 114 ? 11.142 2.283 -4.177 1.00 96.31 114 VAL A CA 1
ATOM 914 C C . VAL A 1 114 ? 11.495 2.843 -2.799 1.00 96.31 114 VAL A C 1
ATOM 916 O O . VAL A 1 114 ? 10.631 2.913 -1.928 1.00 96.31 114 VAL A O 1
ATOM 919 N N . ASN A 1 115 ? 12.730 3.307 -2.603 1.00 96.31 115 ASN A N 1
ATOM 920 C CA . ASN A 1 115 ? 13.153 3.910 -1.339 1.00 96.31 115 ASN A CA 1
ATOM 921 C C . ASN A 1 115 ? 12.404 5.217 -1.053 1.00 96.31 115 ASN A C 1
ATOM 923 O O . ASN A 1 115 ? 11.915 5.413 0.057 1.00 96.31 115 ASN A O 1
ATOM 927 N N . ASN A 1 116 ? 12.247 6.083 -2.057 1.00 97.19 116 ASN A N 1
ATOM 928 C CA . ASN A 1 116 ? 11.466 7.313 -1.915 1.00 97.19 116 ASN A CA 1
ATOM 929 C C . ASN A 1 116 ? 10.005 7.012 -1.570 1.00 97.19 116 ASN A C 1
ATOM 931 O O . ASN A 1 116 ? 9.425 7.680 -0.714 1.00 97.19 116 ASN A O 1
ATOM 935 N N . LEU A 1 117 ? 9.426 5.978 -2.188 1.00 97.69 117 LEU A N 1
ATOM 936 C CA . LEU A 1 117 ? 8.094 5.501 -1.837 1.00 97.69 117 LEU A CA 1
ATOM 937 C C . LEU A 1 117 ? 8.032 5.035 -0.377 1.00 97.69 117 LEU A C 1
ATOM 939 O O . LEU A 1 117 ? 7.115 5.420 0.344 1.00 97.69 117 LEU A O 1
ATOM 943 N N . ALA A 1 118 ? 9.017 4.254 0.077 1.00 96.56 118 ALA A N 1
ATOM 944 C CA . ALA A 1 118 ? 9.071 3.764 1.451 1.00 96.56 118 ALA A CA 1
ATOM 945 C C . ALA A 1 118 ? 9.125 4.924 2.451 1.00 96.56 118 ALA A C 1
ATOM 947 O O . ALA A 1 118 ? 8.368 4.930 3.415 1.00 96.56 118 ALA A O 1
ATOM 948 N N . ILE A 1 119 ? 9.960 5.932 2.188 1.00 96.12 119 ILE A N 1
ATOM 949 C CA . ILE A 1 119 ? 10.078 7.132 3.026 1.00 96.12 119 ILE A CA 1
ATOM 950 C C . ILE A 1 119 ? 8.733 7.861 3.119 1.00 96.12 119 ILE A C 1
ATOM 952 O O . ILE A 1 119 ? 8.262 8.141 4.218 1.00 96.12 119 ILE A O 1
ATOM 956 N N . LYS A 1 120 ? 8.075 8.113 1.980 1.00 96.75 120 LYS A N 1
ATOM 957 C CA . LYS A 1 120 ? 6.780 8.820 1.933 1.00 96.75 120 LYS A CA 1
ATOM 958 C C . LYS A 1 120 ? 5.645 8.075 2.633 1.00 96.75 120 LYS A C 1
ATOM 960 O O . LYS A 1 120 ? 4.688 8.706 3.069 1.00 96.75 120 LYS A O 1
ATOM 965 N N . LEU A 1 121 ? 5.746 6.752 2.719 1.00 95.56 121 LEU A N 1
ATOM 966 C CA . LEU A 1 121 ? 4.776 5.891 3.393 1.00 95.56 121 LEU A CA 1
ATOM 967 C C . LEU A 1 121 ? 5.154 5.578 4.850 1.00 95.56 121 LEU A C 1
ATOM 969 O O . LEU A 1 121 ? 4.427 4.841 5.507 1.00 95.56 121 LEU A O 1
ATOM 973 N N . GLY A 1 122 ? 6.277 6.097 5.361 1.00 93.50 122 GLY A N 1
ATOM 974 C CA . GLY A 1 122 ? 6.753 5.797 6.716 1.00 93.50 122 GLY A CA 1
ATOM 975 C C . GLY A 1 122 ? 7.224 4.349 6.899 1.00 93.50 122 GLY A C 1
ATOM 976 O O . GLY A 1 122 ? 7.151 3.805 7.994 1.00 93.50 122 GLY A O 1
ATOM 977 N N . LEU A 1 123 ? 7.690 3.710 5.824 1.00 93.56 123 LEU A N 1
ATOM 978 C CA . LEU A 1 123 ? 8.088 2.300 5.777 1.00 93.56 123 LEU A CA 1
ATOM 979 C C . LEU A 1 123 ? 9.611 2.083 5.862 1.00 93.56 123 LEU A C 1
ATOM 981 O O . LEU A 1 123 ? 10.126 1.026 5.479 1.00 93.56 123 LEU A O 1
ATOM 985 N N . VAL A 1 124 ? 10.359 3.086 6.315 1.00 90.38 124 VAL A N 1
ATOM 986 C CA . VAL A 1 124 ? 11.819 3.000 6.467 1.00 90.38 124 VAL A CA 1
ATOM 987 C C . VAL A 1 124 ? 12.171 1.982 7.556 1.00 90.38 124 VAL A C 1
ATOM 989 O O . VAL A 1 124 ? 11.498 1.902 8.577 1.00 90.38 124 VAL A O 1
ATOM 992 N N . GLY A 1 125 ? 13.217 1.183 7.332 1.00 86.62 125 GLY A N 1
ATOM 993 C CA . GLY A 1 125 ? 13.686 0.172 8.290 1.00 86.62 125 GLY A CA 1
ATOM 994 C C . GLY A 1 125 ? 12.989 -1.190 8.193 1.00 86.62 125 GLY A C 1
ATOM 995 O O . GLY A 1 125 ? 13.502 -2.171 8.726 1.00 86.62 125 GLY A O 1
ATOM 996 N N . PHE A 1 126 ? 11.873 -1.304 7.465 1.00 89.12 126 PHE A N 1
ATOM 997 C CA . PHE A 1 126 ? 11.280 -2.611 7.169 1.00 89.12 126 PHE A CA 1
ATOM 998 C C . PHE A 1 126 ? 12.076 -3.372 6.107 1.00 89.12 126 PHE A C 1
ATOM 1000 O O . PHE A 1 126 ? 12.687 -2.789 5.211 1.00 89.12 126 PHE A O 1
ATOM 1007 N N . ASN A 1 127 ? 12.012 -4.705 6.163 1.00 91.06 127 ASN A N 1
ATOM 1008 C CA . ASN A 1 127 ? 12.555 -5.539 5.095 1.00 91.06 127 ASN A CA 1
ATOM 1009 C C . ASN A 1 127 ? 11.792 -5.305 3.776 1.00 91.06 127 ASN A C 1
ATOM 1011 O O . ASN A 1 127 ? 10.599 -4.988 3.778 1.00 91.06 127 ASN A O 1
ATOM 1015 N N . LYS A 1 128 ? 12.466 -5.518 2.640 1.00 89.12 128 LYS A N 1
ATOM 1016 C CA . LYS A 1 128 ? 11.918 -5.215 1.306 1.00 89.12 128 LYS A CA 1
ATOM 1017 C C . LYS A 1 128 ? 10.592 -5.917 1.004 1.00 89.12 128 LYS A C 1
ATOM 1019 O O . LYS A 1 128 ? 9.718 -5.320 0.383 1.00 89.12 128 LYS A O 1
ATOM 1024 N N . ALA A 1 129 ? 10.423 -7.168 1.436 1.00 90.06 129 ALA A N 1
ATOM 1025 C CA . ALA A 1 129 ? 9.198 -7.919 1.168 1.00 90.06 129 ALA A CA 1
ATOM 1026 C C . ALA A 1 129 ? 7.996 -7.302 1.898 1.00 90.06 129 ALA A C 1
ATOM 1028 O O . ALA A 1 129 ? 6.936 -7.110 1.302 1.00 90.06 129 ALA A O 1
ATOM 1029 N N . LEU A 1 130 ? 8.175 -6.939 3.171 1.00 91.06 130 LEU A N 1
ATOM 1030 C CA . LEU A 1 130 ? 7.159 -6.233 3.943 1.00 91.06 130 LEU A CA 1
ATOM 1031 C C . LEU A 1 130 ? 6.888 -4.838 3.367 1.00 91.06 130 LEU A C 1
ATOM 1033 O O . LEU A 1 130 ? 5.724 -4.477 3.218 1.00 91.06 130 LEU A O 1
ATOM 1037 N N . GLN A 1 131 ? 7.931 -4.091 2.989 1.00 93.12 131 GLN A N 1
ATOM 1038 C CA . GLN A 1 131 ? 7.780 -2.780 2.348 1.00 93.12 131 GLN A CA 1
ATOM 1039 C C . GLN A 1 131 ? 6.899 -2.870 1.104 1.00 93.12 131 GLN A C 1
ATOM 1041 O O . GLN A 1 131 ? 5.914 -2.147 1.010 1.00 93.12 131 GLN A O 1
ATOM 1046 N N . LEU A 1 132 ? 7.195 -3.788 0.181 1.00 93.94 132 LEU A N 1
ATOM 1047 C CA . LEU A 1 132 ? 6.423 -3.947 -1.052 1.00 93.94 132 LEU A CA 1
ATOM 1048 C C . LEU A 1 132 ? 4.967 -4.355 -0.781 1.00 93.94 132 LEU A C 1
ATOM 1050 O O . LEU A 1 132 ? 4.048 -3.797 -1.382 1.00 93.94 132 LEU A O 1
ATOM 1054 N N . ARG A 1 133 ? 4.729 -5.272 0.169 1.00 92.12 133 ARG A N 1
ATOM 1055 C CA . ARG A 1 133 ? 3.365 -5.662 0.573 1.00 92.12 133 ARG A CA 1
ATOM 1056 C C . ARG A 1 133 ? 2.587 -4.485 1.165 1.00 92.12 133 ARG A C 1
ATOM 1058 O O . ARG A 1 133 ? 1.436 -4.270 0.787 1.00 92.12 133 ARG A O 1
ATOM 1065 N N . ALA A 1 134 ? 3.218 -3.710 2.044 1.00 93.50 134 ALA A N 1
ATOM 1066 C CA . ALA A 1 134 ? 2.634 -2.521 2.651 1.00 93.50 134 ALA A CA 1
ATOM 1067 C C . ALA A 1 134 ? 2.349 -1.425 1.616 1.00 93.50 134 ALA A C 1
ATOM 1069 O O . ALA A 1 134 ? 1.244 -0.890 1.571 1.00 93.50 134 ALA A O 1
ATOM 1070 N N . MET A 1 135 ? 3.302 -1.146 0.725 1.00 95.81 135 MET A N 1
ATOM 1071 C CA . MET A 1 135 ? 3.119 -0.220 -0.395 1.00 95.81 135 MET A CA 1
ATOM 1072 C C . MET A 1 135 ? 1.935 -0.620 -1.271 1.00 95.81 135 MET A C 1
ATOM 1074 O O . MET A 1 135 ? 1.149 0.240 -1.655 1.00 95.81 135 MET A O 1
ATOM 1078 N N . ASN A 1 136 ? 1.787 -1.912 -1.573 1.00 94.56 136 ASN A N 1
ATOM 1079 C CA . ASN A 1 136 ? 0.663 -2.407 -2.358 1.00 94.56 136 ASN A CA 1
ATOM 1080 C C . ASN A 1 136 ? -0.672 -2.200 -1.629 1.00 94.56 136 ASN A C 1
ATOM 1082 O O . ASN A 1 136 ? -1.641 -1.773 -2.245 1.00 94.56 136 ASN A O 1
ATOM 1086 N N . LEU A 1 137 ? -0.731 -2.440 -0.315 1.00 93.94 137 LEU A N 1
ATOM 1087 C CA . LEU A 1 137 ? -1.929 -2.157 0.481 1.00 93.94 137 LEU A CA 1
ATOM 1088 C C . LEU A 1 137 ? -2.293 -0.666 0.446 1.00 93.94 137 LEU A C 1
ATOM 1090 O O . LEU A 1 137 ? -3.442 -0.325 0.168 1.00 93.94 137 LEU A O 1
ATOM 1094 N N . PHE A 1 138 ? -1.317 0.225 0.646 1.00 95.69 138 PHE A N 1
ATOM 1095 C CA . PHE A 1 138 ? -1.555 1.666 0.548 1.00 95.69 138 PHE A CA 1
ATOM 1096 C C . PHE A 1 138 ? -1.968 2.091 -0.865 1.00 95.69 138 PHE A C 1
ATOM 1098 O O . PHE A 1 138 ? -2.886 2.890 -1.024 1.00 95.69 138 PHE A O 1
ATOM 1105 N N . TYR A 1 139 ? -1.365 1.519 -1.905 1.00 95.69 139 TYR A N 1
ATOM 1106 C CA . TYR A 1 139 ? -1.789 1.767 -3.280 1.00 95.69 139 TYR A CA 1
ATOM 1107 C C . TYR A 1 139 ? -3.256 1.370 -3.498 1.00 95.69 139 TYR A C 1
ATOM 1109 O O . TYR A 1 139 ? -4.036 2.143 -4.049 1.00 95.69 139 TYR A O 1
ATOM 1117 N N . LEU A 1 140 ? -3.665 0.197 -3.010 1.00 93.75 140 LEU A N 1
ATOM 1118 C CA . LEU A 1 140 ? -5.041 -0.278 -3.139 1.00 93.75 140 LEU A CA 1
ATOM 1119 C C . LEU A 1 140 ? -6.026 0.656 -2.427 1.00 93.75 140 LEU A C 1
ATOM 1121 O O . LEU A 1 140 ? -6.991 1.091 -3.050 1.00 93.75 140 LEU A O 1
ATOM 1125 N N . ILE A 1 141 ? -5.749 1.055 -1.184 1.00 94.94 141 ILE A N 1
A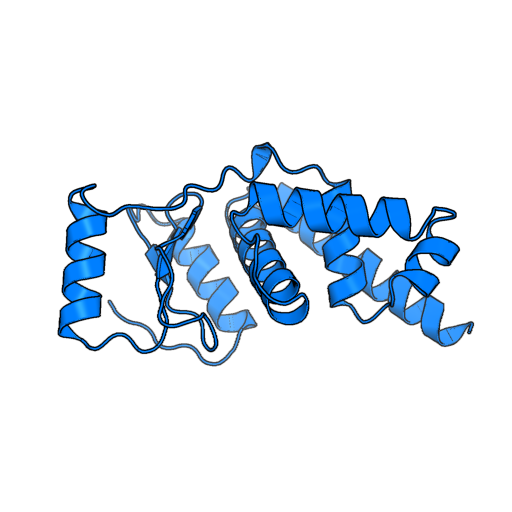TOM 1126 C CA . ILE A 1 141 ? -6.588 2.024 -0.456 1.00 94.94 141 ILE A CA 1
ATOM 1127 C C . ILE A 1 141 ? -6.640 3.370 -1.197 1.00 94.94 141 ILE A C 1
ATOM 1129 O O . ILE A 1 141 ? -7.710 3.963 -1.330 1.00 94.94 141 ILE A O 1
ATOM 1133 N N . TYR A 1 142 ? -5.506 3.839 -1.727 1.00 94.62 142 TYR A N 1
ATOM 1134 C CA . TYR A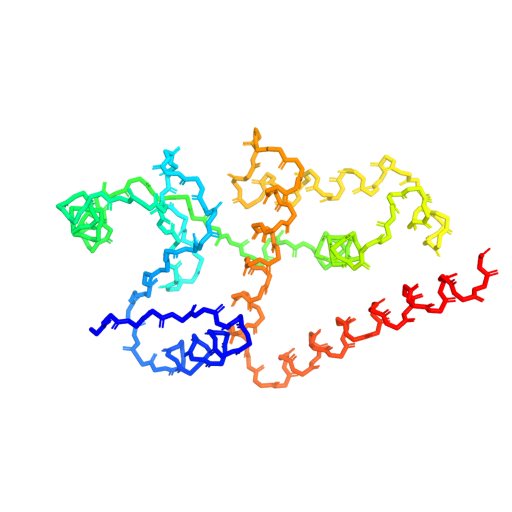 1 142 ? -5.436 5.091 -2.480 1.00 94.62 142 TYR A CA 1
ATOM 1135 C C . TYR A 1 142 ? -6.334 5.047 -3.713 1.00 94.62 142 TYR A C 1
ATOM 1137 O O . TYR A 1 142 ? -7.102 5.977 -3.952 1.00 94.62 142 TYR A O 1
ATOM 1145 N N . THR A 1 143 ? -6.265 3.956 -4.481 1.00 93.50 143 THR A N 1
ATOM 1146 C CA . THR A 1 143 ? -7.110 3.781 -5.665 1.00 93.50 143 THR A CA 1
ATOM 1147 C C . THR A 1 143 ? -8.583 3.651 -5.292 1.00 93.50 143 THR A C 1
ATOM 1149 O O . THR A 1 143 ? -9.407 4.298 -5.929 1.00 93.50 143 THR A O 1
ATOM 1152 N N . LEU A 1 144 ? -8.935 2.912 -4.233 1.00 91.81 144 LEU A N 1
ATOM 1153 C CA . LEU A 1 144 ? -10.323 2.757 -3.777 1.00 91.81 144 LEU A CA 1
ATOM 1154 C C . LEU A 1 144 ? -10.992 4.091 -3.432 1.00 91.81 144 LEU A C 1
ATOM 1156 O O . LEU A 1 144 ? -12.183 4.244 -3.706 1.00 91.81 144 LEU A O 1
ATOM 1160 N N . ASN A 1 145 ? -10.218 5.051 -2.917 1.00 88.88 145 ASN A N 1
ATOM 1161 C CA . ASN A 1 145 ? -10.683 6.397 -2.583 1.00 88.88 145 ASN A CA 1
ATOM 1162 C C . ASN A 1 145 ? -10.914 7.308 -3.807 1.00 88.88 145 ASN A C 1
ATOM 1164 O O . ASN A 1 145 ? -11.338 8.455 -3.670 1.00 88.88 145 ASN A O 1
ATOM 1168 N N . LYS A 1 146 ? -10.600 6.852 -5.025 1.00 90.06 146 LYS A N 1
ATOM 1169 C CA . LYS A 1 146 ? -10.808 7.646 -6.242 1.00 90.06 146 LYS A CA 1
ATOM 1170 C C . LYS A 1 146 ? -12.225 7.461 -6.807 1.00 90.06 146 LYS A C 1
ATOM 1172 O O . LYS A 1 146 ? -12.823 6.396 -6.638 1.00 90.06 146 LYS A O 1
ATOM 1177 N N . PRO A 1 147 ? -12.745 8.455 -7.556 1.00 87.44 147 PRO A N 1
ATOM 1178 C CA . PRO A 1 147 ? -13.977 8.304 -8.328 1.00 87.44 147 PRO A CA 1
ATOM 1179 C C . PRO A 1 147 ? -13.926 7.097 -9.272 1.00 87.44 147 PRO A C 1
ATOM 1181 O O . PRO A 1 147 ? -12.844 6.676 -9.691 1.00 87.44 147 PRO A O 1
ATOM 1184 N N . ALA A 1 148 ? -15.093 6.566 -9.651 1.00 84.62 148 ALA A N 1
ATOM 1185 C CA . ALA A 1 148 ? -15.210 5.362 -10.480 1.00 84.62 148 ALA A CA 1
ATOM 1186 C C . ALA A 1 148 ? -14.371 5.423 -11.772 1.00 84.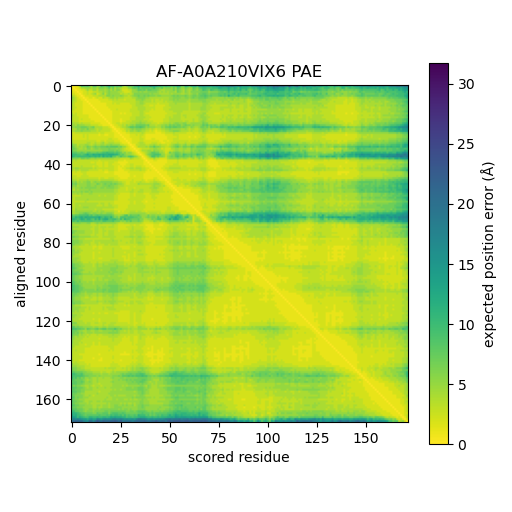62 148 ALA A C 1
ATOM 1188 O O . ALA A 1 148 ? -13.647 4.479 -12.080 1.00 84.62 148 ALA A O 1
ATOM 1189 N N . GLU A 1 149 ? -14.382 6.559 -12.469 1.00 84.56 149 GLU A N 1
ATOM 1190 C CA . GLU A 1 149 ? -13.601 6.775 -13.693 1.00 84.56 149 GLU A CA 1
ATOM 1191 C C . GLU A 1 149 ? -12.089 6.654 -13.459 1.00 84.56 149 GLU A C 1
ATOM 1193 O O . GLU A 1 149 ? -11.387 5.930 -14.171 1.00 84.56 149 GLU A O 1
ATOM 1198 N N . LYS A 1 150 ? -11.578 7.303 -12.404 1.00 87.62 150 LYS A N 1
ATOM 1199 C CA . LYS A 1 150 ? -10.158 7.238 -12.034 1.00 87.62 150 LYS A CA 1
ATOM 1200 C C . LYS A 1 150 ? -9.768 5.845 -11.540 1.00 87.62 150 LYS A C 1
ATOM 1202 O O . LYS A 1 150 ? -8.667 5.389 -11.834 1.00 87.62 150 LYS A O 1
ATOM 1207 N N . ARG A 1 151 ? -10.660 5.133 -10.846 1.00 85.81 151 ARG A N 1
ATOM 1208 C CA . ARG A 1 151 ? -10.433 3.728 -10.464 1.00 85.81 151 ARG A CA 1
ATOM 1209 C C . ARG A 1 151 ? -10.255 2.832 -11.676 1.00 85.81 151 ARG A C 1
ATOM 1211 O O . ARG A 1 151 ? -9.288 2.077 -11.723 1.00 85.81 151 ARG A O 1
ATOM 1218 N N . ASN A 1 152 ? -11.116 2.978 -12.680 1.00 86.88 152 ASN A N 1
ATOM 1219 C CA . ASN A 1 152 ? -11.001 2.229 -13.929 1.00 86.88 152 ASN A CA 1
ATOM 1220 C C . ASN A 1 152 ? -9.662 2.495 -14.628 1.00 86.88 152 ASN A C 1
ATOM 1222 O O . ASN A 1 152 ? -9.048 1.563 -15.146 1.00 86.88 152 ASN A O 1
ATOM 1226 N N . TYR A 1 153 ? -9.175 3.739 -14.602 1.00 88.31 153 TYR A N 1
ATOM 1227 C CA . TYR A 1 153 ? -7.842 4.077 -15.102 1.00 88.31 153 TYR A CA 1
ATOM 1228 C C . TYR A 1 153 ? -6.730 3.311 -14.362 1.00 88.31 153 TYR A C 1
ATOM 1230 O O . TYR A 1 153 ? -5.913 2.649 -15.005 1.00 88.31 153 TYR A O 1
ATOM 1238 N N . PHE A 1 154 ? -6.723 3.322 -13.024 1.00 89.94 154 PHE A N 1
ATOM 1239 C CA . PHE A 1 154 ? -5.714 2.598 -12.239 1.00 89.94 154 PHE A CA 1
ATOM 1240 C C . PHE A 1 154 ? -5.787 1.077 -12.438 1.00 89.94 154 PHE A C 1
ATOM 1242 O O . PHE A 1 154 ? -4.753 0.429 -12.592 1.00 89.94 154 PHE A O 1
ATOM 1249 N N . MET A 1 155 ? -6.992 0.506 -12.523 1.00 86.56 155 MET A N 1
ATOM 1250 C CA . MET A 1 155 ? -7.178 -0.920 -12.816 1.00 86.56 155 MET A CA 1
ATOM 1251 C C . MET A 1 155 ? -6.625 -1.301 -14.193 1.00 86.56 155 MET A C 1
ATOM 1253 O O . MET A 1 155 ? -5.928 -2.309 -14.321 1.00 86.56 155 MET A O 1
ATOM 1257 N N . LYS A 1 156 ? -6.889 -0.486 -15.225 1.00 89.31 156 LYS A N 1
ATOM 1258 C CA . LYS A 1 156 ? -6.318 -0.686 -16.566 1.00 89.31 156 LYS A CA 1
ATOM 1259 C C . LYS A 1 156 ? -4.792 -0.617 -16.534 1.00 89.31 156 LYS A C 1
ATOM 1261 O O . LYS A 1 156 ? -4.142 -1.470 -17.131 1.00 89.31 156 LYS A O 1
ATOM 1266 N N . GLN A 1 157 ? -4.222 0.341 -15.801 1.00 89.12 157 GLN A N 1
ATOM 1267 C CA . GLN A 1 157 ? -2.772 0.467 -15.649 1.00 89.12 157 GLN A CA 1
ATOM 1268 C C . GLN A 1 157 ? -2.159 -0.770 -14.976 1.00 89.12 157 GLN A C 1
ATOM 1270 O O . GLN A 1 157 ? -1.160 -1.300 -15.457 1.00 89.12 157 GLN A O 1
ATOM 1275 N N . GLN A 1 158 ? -2.770 -1.266 -13.897 1.00 91.12 158 GLN A N 1
ATOM 1276 C CA . GLN A 1 158 ? -2.298 -2.464 -13.204 1.00 91.12 158 GLN A CA 1
ATOM 1277 C C . GLN A 1 158 ? -2.388 -3.711 -14.095 1.00 91.12 158 GLN A C 1
ATOM 1279 O O . GLN A 1 158 ? -1.455 -4.513 -14.124 1.00 91.12 158 GLN A O 1
ATOM 1284 N N . LYS A 1 159 ? -3.471 -3.848 -14.872 1.00 92.06 159 LYS A N 1
ATOM 1285 C CA . LYS A 1 159 ? -3.627 -4.931 -15.851 1.00 92.06 159 LYS A CA 1
ATOM 1286 C C . LYS A 1 159 ? -2.553 -4.865 -16.942 1.00 92.06 159 LYS A C 1
ATOM 1288 O O . LYS A 1 159 ? -1.924 -5.878 -17.224 1.00 92.06 159 LYS A O 1
ATOM 1293 N N . ALA A 1 160 ? -2.287 -3.678 -17.488 1.00 92.31 160 ALA A N 1
ATOM 1294 C CA . ALA A 1 160 ? -1.253 -3.473 -18.501 1.00 92.31 160 ALA A CA 1
ATOM 1295 C C . ALA A 1 160 ? 0.158 -3.803 -17.982 1.00 92.31 160 ALA A C 1
ATOM 1297 O O . ALA A 1 160 ? 0.952 -4.413 -18.698 1.00 92.31 160 ALA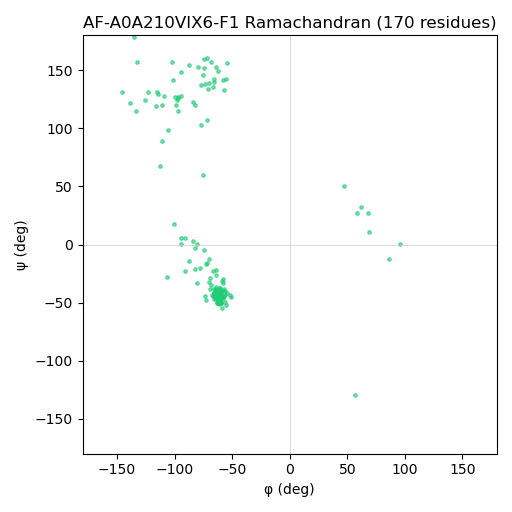 A O 1
ATOM 1298 N N . ILE A 1 161 ? 0.466 -3.452 -16.727 1.00 93.56 161 ILE A N 1
ATOM 1299 C CA . ILE A 1 161 ? 1.723 -3.835 -16.065 1.00 93.56 161 ILE A CA 1
ATOM 1300 C C . ILE A 1 161 ? 1.831 -5.360 -15.978 1.00 93.56 161 ILE A C 1
ATOM 1302 O O . ILE A 1 161 ? 2.844 -5.925 -16.390 1.00 93.56 161 ILE A O 1
ATOM 1306 N N . LEU A 1 162 ? 0.778 -6.031 -15.501 1.00 92.38 162 LEU A N 1
ATOM 1307 C CA . LEU A 1 162 ? 0.755 -7.488 -15.369 1.00 92.38 162 LEU A CA 1
ATOM 1308 C C . LEU A 1 162 ? 0.952 -8.178 -16.728 1.00 92.38 162 LEU A C 1
ATOM 1310 O O . LEU A 1 162 ? 1.736 -9.116 -16.842 1.00 92.38 162 LEU A O 1
ATOM 1314 N N . GLU A 1 163 ? 0.261 -7.707 -17.765 1.00 93.69 163 GLU A N 1
ATOM 1315 C CA . GLU A 1 163 ? 0.410 -8.212 -19.132 1.00 93.69 163 GLU A CA 1
ATOM 1316 C C . GLU A 1 163 ? 1.813 -7.969 -19.692 1.00 93.69 163 GLU A C 1
ATOM 1318 O O . GLU A 1 163 ? 2.368 -8.854 -20.339 1.00 93.69 163 GLU A O 1
ATOM 1323 N N . SER A 1 164 ? 2.414 -6.810 -19.415 1.00 91.50 164 SER A N 1
ATOM 1324 C CA . SER A 1 164 ? 3.783 -6.503 -19.845 1.00 91.50 164 SER A CA 1
ATOM 1325 C C . SER A 1 164 ? 4.795 -7.450 -19.202 1.00 91.50 164 SER A C 1
ATOM 1327 O O . SER A 1 164 ? 5.666 -7.973 -19.891 1.00 91.50 164 SER A O 1
ATOM 1329 N N . VAL A 1 165 ? 4.642 -7.742 -17.906 1.00 91.94 165 VAL A N 1
ATOM 1330 C CA . VAL A 1 165 ? 5.496 -8.704 -17.193 1.00 91.94 165 VAL A CA 1
ATOM 1331 C C . VAL A 1 165 ? 5.293 -10.126 -17.723 1.00 91.94 165 VAL A C 1
ATOM 1333 O O . VAL A 1 165 ? 6.266 -10.837 -17.949 1.00 91.94 165 VAL A O 1
ATOM 1336 N N . LYS A 1 166 ? 4.049 -10.540 -17.992 1.00 91.50 166 LYS A N 1
ATOM 1337 C CA . LYS A 1 166 ? 3.769 -11.849 -18.606 1.00 91.50 166 LYS A CA 1
ATOM 1338 C C . LYS A 1 166 ? 4.417 -11.990 -19.982 1.00 91.50 166 LYS A C 1
ATOM 1340 O O . LYS A 1 166 ? 5.043 -13.007 -20.247 1.00 91.50 166 LYS A O 1
ATOM 1345 N N . LYS A 1 167 ? 4.289 -10.972 -20.841 1.00 90.50 167 LYS A N 1
ATOM 1346 C CA . LYS A 1 167 ? 4.931 -10.952 -22.165 1.00 90.50 167 LYS A CA 1
ATOM 1347 C C . LYS A 1 167 ? 6.450 -11.005 -22.050 1.00 90.50 167 LYS A C 1
ATOM 1349 O O . LYS A 1 167 ? 7.077 -11.727 -22.809 1.00 90.50 167 LYS A O 1
ATOM 1354 N N . TRP A 1 168 ? 7.028 -10.289 -21.086 1.00 88.94 168 TRP A N 1
ATOM 1355 C CA . TRP A 1 168 ? 8.464 -10.326 -20.817 1.00 88.94 168 TRP A CA 1
ATOM 1356 C C . TRP A 1 168 ? 8.955 -11.751 -20.528 1.00 88.94 168 TRP A C 1
ATOM 1358 O O . TRP A 1 168 ? 9.885 -12.218 -21.175 1.00 88.94 168 TRP A O 1
ATOM 1368 N N . PHE A 1 169 ? 8.281 -12.472 -19.629 1.00 88.75 169 PHE A N 1
ATOM 1369 C CA . PHE A 1 169 ? 8.616 -13.867 -19.312 1.00 88.75 169 PHE A CA 1
ATOM 1370 C C . PHE A 1 169 ? 8.301 -14.875 -20.426 1.00 88.75 169 PHE A C 1
ATOM 1372 O O . PHE A 1 169 ? 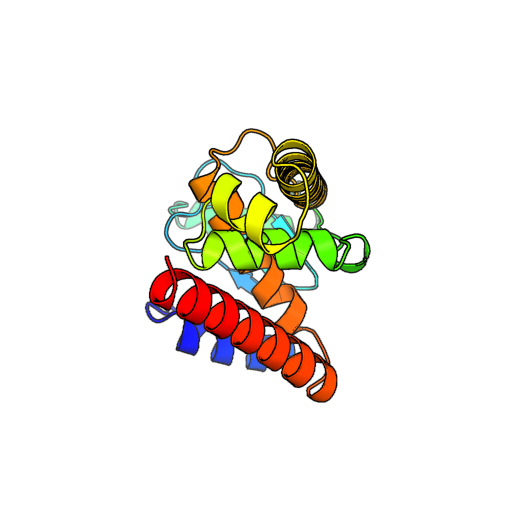8.726 -16.017 -20.330 1.00 88.75 169 PHE A O 1
ATOM 1379 N N . ALA A 1 170 ? 7.545 -14.493 -21.457 1.00 87.88 170 ALA A N 1
ATOM 1380 C CA . ALA A 1 170 ? 7.302 -15.344 -22.621 1.00 87.88 170 ALA A CA 1
ATOM 1381 C C . ALA A 1 170 ? 8.382 -15.196 -23.709 1.00 87.88 170 ALA A C 1
ATOM 1383 O O . ALA A 1 170 ? 8.415 -15.997 -24.638 1.00 87.88 170 ALA A O 1
ATOM 1384 N N . ILE A 1 171 ? 9.211 -14.148 -23.631 1.00 79.94 171 ILE A N 1
ATOM 1385 C CA . ILE A 1 171 ? 10.231 -13.803 -24.637 1.00 79.94 171 ILE A CA 1
ATOM 1386 C C . ILE A 1 171 ? 11.651 -14.119 -24.133 1.00 79.94 171 ILE A C 1
ATOM 1388 O O . ILE A 1 171 ? 12.537 -14.367 -24.949 1.00 79.94 171 ILE A O 1
ATOM 1392 N N . VAL A 1 172 ? 11.868 -14.076 -22.814 1.00 67.56 172 VAL A N 1
ATOM 1393 C CA . VAL A 1 172 ? 13.138 -14.404 -22.135 1.00 67.56 172 VAL A CA 1
ATOM 1394 C C . VAL A 1 172 ? 13.152 -15.864 -21.719 1.00 67.56 172 VAL A C 1
ATOM 1396 O O . VAL A 1 172 ? 14.204 -16.503 -21.923 1.00 67.56 172 VAL A O 1
#

pLDDT: mean 90.99, std 4.96, range [67.56, 97.69]

Radius of gyration: 17.15 Å; Cα contacts (8 Å, |Δi|>4): 166; chains: 1; bounding box: 40×29×50 Å

Foldseek 3Di:
DDDDDPDPVVVLVVLLVVLVPPDQAAEDADPPAAQPDFWEDDRRYIYHHHPDDPVRVVVNVVCVVVVNGDYHYADCVPQDPLLLLLLLLVVLPDDLVLVCVLVVHDSVVSVVSLVVLCVRRVNPPDDPVVSSVVSVVVVSSVLSNDPPVSVVVVVVSSVVSNVSSVVSVVVD

InterPro domains:
  IPR016032 Signal transduction response regulator, C-terminal effector [SSF46894] (82-126)

Sequence (172 aa):
MIISIANKDVMLKILGEVMKMNVLKIFLEPLHWPSRMNVFKMHNVYIVPYRMKLNQFIETIESCMLALASVISINPEKIRGSEWSTMLYLMSGISNRQLAYMLKTSEKTLSGRVNNLAIKLGLVGFNKALQLRAMNLFYLIYTLNKPAEKRNYFMKQQKAILESVKKWFAIV

Nearest PDB structures (foldseek):
  7x1k-assembly1_B  TM=8.413E-01  e=9.804E-02  Listeria monocytogenes
  3clo-assembly1_B  TM=6.931E-01  e=1.860E-01  Bacteroides thetaiotaomicron VPI-5482
  6v7w-assembly1_B  TM=5.599E-01  e=1.102E-01  Pseudomonas aeruginosa UCBPP-PA14
  3szt-assembly1_B  TM=5.307E-01  e=1.972E-01  Pseudomonas aeruginosa
  8dq1-assembly1_D  TM=5.868E-01  e=3.530E-01  Pseudomonas aeruginosa

Solvent-accessible surface area (backbone atoms only — not comparable to full-atom values): 9950 Å² total; per-residue (Å²): 138,89,84,89,68,90,50,67,69,60,42,52,51,51,50,40,53,51,68,73,44,99,61,79,70,44,83,41,65,49,89,89,41,58,60,89,54,69,34,36,31,45,87,48,38,33,41,41,39,22,89,57,54,70,68,58,45,50,52,50,50,52,27,55,72,72,69,70,48,76,59,51,75,39,62,70,87,82,56,53,70,69,30,54,49,54,49,53,45,44,75,67,70,49,50,61,68,59,47,14,62,76,67,76,52,50,49,66,58,55,50,49,32,49,50,52,46,28,55,62,64,71,40,69,91,55,56,69,70,60,38,53,55,49,52,49,53,52,50,50,55,56,44,54,74,41,59,71,71,59,31,53,52,53,51,50,51,53,49,51,49,50,52,50,52,54,53,49,68,73,73,109